Protein AF-A0A932WPU5-F1 (afdb_monomer)

Foldseek 3Di:
DFDDDPNATPGDDDQLDQDCLQPDPPDPRNCRCPPVPSVVVVVVVVCRVVPD

Sequence (52 aa):
EGVSLGGRLGVIYSQDGLNDTQHSQGCCCCGGNEITNSVDINVNILAYALMY

Structure (mmCIF, N/CA/C/O backbone):
data_AF-A0A932WPU5-F1
#
_entry.id   AF-A0A932WPU5-F1
#
loop_
_atom_site.group_PDB
_atom_site.id
_atom_site.type_symbol
_atom_site.label_atom_id
_atom_site.label_alt_id
_atom_site.label_comp_id
_atom_site.label_asym_id
_atom_site.label_entity_id
_atom_site.label_seq_id
_atom_site.pdbx_PDB_ins_code
_atom_site.Cartn_x
_atom_site.Cartn_y
_atom_site.Cartn_z
_atom_site.occupancy
_atom_site.B_iso_or_equiv
_atom_site.auth_seq_id
_atom_site.auth_comp_id
_atom_site.auth_asym_id
_atom_site.auth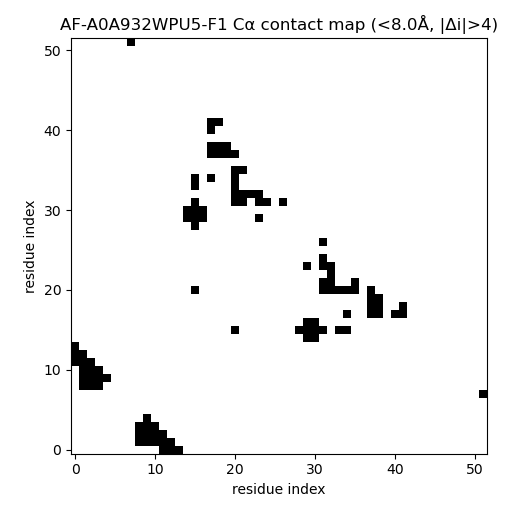_atom_id
_atom_site.pdbx_PDB_model_num
ATOM 1 N N . GLU A 1 1 ? 5.114 -0.559 10.119 1.00 90.19 1 GLU A N 1
ATOM 2 C CA . GLU A 1 1 ? 4.417 -0.308 11.405 1.00 90.19 1 GLU A CA 1
ATOM 3 C C . GLU A 1 1 ? 3.017 0.261 11.157 1.00 90.19 1 GLU A C 1
ATOM 5 O O . GLU A 1 1 ? 2.693 0.577 10.015 1.00 90.19 1 GLU A O 1
ATOM 10 N N . GLY A 1 2 ? 2.169 0.383 12.184 1.00 93.25 2 GLY A N 1
ATOM 11 C CA . GLY A 1 2 ? 0.828 0.953 12.018 1.00 93.25 2 GLY A CA 1
ATOM 12 C C . GLY A 1 2 ? 0.098 1.248 13.328 1.00 93.25 2 GLY A C 1
ATOM 13 O O . GLY A 1 2 ? 0.453 0.724 14.383 1.00 93.25 2 GLY A O 1
ATOM 14 N N . VAL A 1 3 ? -0.935 2.087 13.245 1.00 97.31 3 VAL A N 1
ATOM 15 C CA . VAL A 1 3 ? -1.822 2.445 14.363 1.00 97.31 3 VAL A CA 1
ATOM 16 C C . VAL A 1 3 ? -3.195 1.836 14.122 1.00 97.31 3 VAL A C 1
ATOM 18 O O . VAL A 1 3 ? -3.767 1.979 13.038 1.00 97.31 3 VAL A O 1
ATOM 21 N N . SER A 1 4 ? -3.737 1.183 15.150 1.00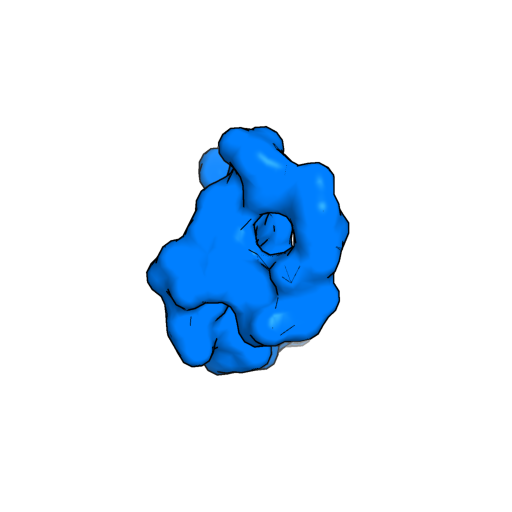 96.44 4 SER A N 1
ATOM 22 C CA . SER A 1 4 ? -5.102 0.658 15.136 1.00 96.44 4 SER A CA 1
ATOM 23 C C . SER A 1 4 ? -6.037 1.533 15.968 1.00 96.44 4 SER A C 1
ATOM 25 O O . SER A 1 4 ? -5.695 1.919 17.085 1.00 96.44 4 SER A O 1
ATOM 27 N N . LEU A 1 5 ? -7.232 1.805 15.448 1.00 95.38 5 LEU A N 1
ATOM 28 C CA . LEU A 1 5 ? -8.298 2.532 16.135 1.00 95.38 5 LEU A CA 1
ATOM 29 C C . LEU A 1 5 ? -9.586 1.712 16.046 1.00 95.38 5 LEU A C 1
ATOM 31 O O . LEU A 1 5 ? -10.011 1.333 14.959 1.00 95.38 5 LEU A O 1
ATOM 35 N N . GLY A 1 6 ? -10.195 1.395 17.191 1.00 94.38 6 GLY A N 1
ATOM 36 C CA . GLY A 1 6 ? -11.431 0.602 17.222 1.00 94.38 6 GLY A CA 1
ATOM 37 C C . GLY A 1 6 ? -11.297 -0.789 16.585 1.00 94.38 6 GLY A C 1
ATOM 38 O O . GLY A 1 6 ? -12.244 -1.277 15.980 1.00 94.38 6 GLY A O 1
ATOM 39 N N . GLY A 1 7 ? -10.113 -1.407 16.671 1.00 94.00 7 GLY A N 1
ATOM 40 C CA . GLY A 1 7 ? -9.836 -2.718 16.070 1.00 94.00 7 GLY A CA 1
ATOM 41 C C . GLY A 1 7 ? -9.591 -2.699 14.556 1.00 94.00 7 GLY A C 1
ATOM 42 O O . GLY A 1 7 ? -9.457 -3.764 13.961 1.00 94.00 7 GLY A O 1
ATOM 43 N N . ARG A 1 8 ? -9.513 -1.515 13.934 1.00 94.25 8 ARG A N 1
ATOM 44 C CA . ARG A 1 8 ? -9.210 -1.345 12.506 1.00 94.25 8 ARG A CA 1
ATOM 45 C C 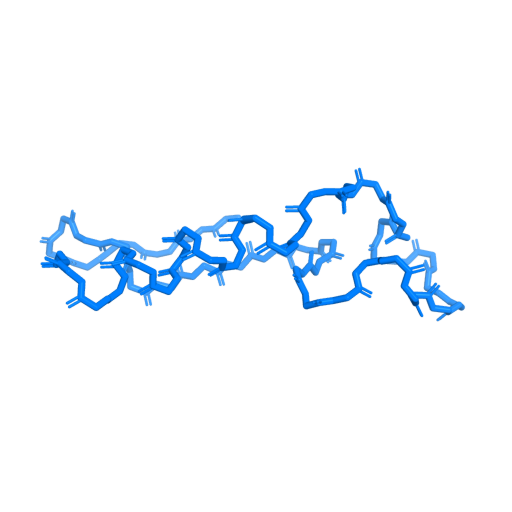. ARG A 1 8 ? -7.864 -0.668 12.310 1.00 94.25 8 ARG A C 1
ATOM 47 O O . ARG A 1 8 ? -7.494 0.197 13.104 1.00 94.25 8 ARG A O 1
ATOM 54 N N . LEU A 1 9 ? -7.156 -1.025 11.243 1.00 95.31 9 LEU A N 1
ATOM 55 C CA . LEU A 1 9 ? -5.948 -0.315 10.822 1.00 95.31 9 LEU A CA 1
ATOM 56 C C . LEU A 1 9 ? -6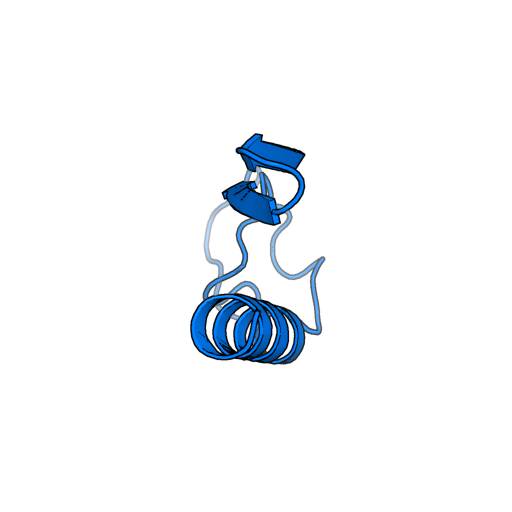.331 1.089 10.343 1.00 95.31 9 LEU A C 1
ATOM 58 O O . LEU A 1 9 ? -7.005 1.238 9.329 1.00 95.31 9 LEU A O 1
ATOM 62 N N . GLY A 1 10 ? -5.917 2.108 11.098 1.00 94.81 10 GLY A N 1
ATOM 63 C CA . GLY A 1 10 ? -6.183 3.513 10.781 1.00 94.81 10 GLY A CA 1
ATOM 64 C C . GLY A 1 10 ? -5.003 4.212 10.109 1.00 94.81 10 GLY A C 1
ATOM 65 O O . GLY A 1 10 ? -5.202 5.117 9.305 1.00 94.81 10 GLY A O 1
ATOM 66 N N . VAL A 1 11 ? -3.773 3.793 10.422 1.00 95.25 11 VAL A N 1
ATOM 67 C CA . VAL A 1 11 ? -2.548 4.346 9.828 1.00 95.25 11 VAL A CA 1
ATOM 68 C C . VAL A 1 11 ? -1.561 3.220 9.565 1.00 95.25 11 VAL A C 1
ATOM 70 O O . VAL A 1 11 ? -1.371 2.349 10.415 1.00 95.25 11 VAL A O 1
ATOM 73 N N . ILE A 1 12 ? -0.901 3.272 8.411 1.00 94.12 12 ILE A N 1
ATOM 74 C CA . ILE A 1 12 ? 0.197 2.381 8.038 1.00 94.12 12 ILE A CA 1
ATOM 75 C C . ILE A 1 12 ? 1.413 3.247 7.722 1.00 94.12 12 ILE A C 1
ATOM 77 O O . ILE A 1 12 ? 1.310 4.235 6.998 1.00 94.12 12 ILE A O 1
ATOM 81 N N . TYR A 1 13 ? 2.559 2.867 8.278 1.00 92.06 13 TYR A N 1
ATOM 82 C CA . TYR A 1 13 ? 3.847 3.499 8.032 1.00 92.06 13 TYR A CA 1
ATOM 83 C C . TYR A 1 13 ? 4.856 2.445 7.579 1.00 92.06 13 TYR A C 1
ATOM 85 O O . TYR A 1 13 ? 4.996 1.396 8.211 1.00 92.06 13 TYR A O 1
ATOM 93 N N . SER A 1 14 ? 5.573 2.735 6.498 1.00 88.44 14 SER A N 1
ATOM 94 C CA . SER A 1 14 ? 6.711 1.942 6.037 1.00 88.44 14 SER A CA 1
ATOM 95 C C . SER A 1 14 ? 7.943 2.828 6.021 1.00 88.44 14 SER A C 1
ATOM 97 O O . SER A 1 14 ? 7.930 3.870 5.364 1.00 88.44 14 SER A O 1
ATOM 99 N N . GLN A 1 15 ? 8.989 2.408 6.732 1.00 84.06 15 GLN A N 1
ATOM 100 C CA . GLN A 1 15 ? 10.272 3.104 6.729 1.00 84.06 15 GLN A CA 1
ATOM 101 C C . GLN A 1 15 ? 10.928 3.045 5.342 1.00 84.06 15 GLN A C 1
ATOM 103 O O . GLN A 1 15 ? 11.471 4.046 4.883 1.00 84.06 15 GLN A O 1
ATOM 108 N N . ASP A 1 16 ? 10.783 1.916 4.648 1.00 81.19 16 ASP A N 1
ATOM 109 C CA . ASP A 1 16 ? 11.322 1.695 3.300 1.00 81.19 16 ASP A CA 1
ATOM 110 C C . ASP A 1 16 ? 10.450 2.339 2.203 1.00 81.19 16 ASP A C 1
ATOM 112 O O . ASP A 1 16 ? 10.805 2.396 1.030 1.00 81.19 16 ASP A O 1
ATOM 116 N N . GLY A 1 17 ? 9.283 2.872 2.577 1.00 83.50 17 GLY A N 1
ATOM 117 C CA . GLY A 1 17 ? 8.299 3.402 1.639 1.00 83.50 17 GLY A CA 1
ATOM 118 C C . GLY A 1 17 ? 7.478 2.307 0.952 1.00 83.50 17 GLY A C 1
ATOM 119 O O . GLY A 1 17 ? 7.801 1.125 0.989 1.00 83.50 17 GLY A O 1
ATOM 120 N N . LEU A 1 18 ? 6.339 2.701 0.376 1.00 87.81 18 LEU A N 1
ATOM 121 C CA . LEU A 1 18 ? 5.423 1.784 -0.321 1.00 87.81 18 LEU A CA 1
ATOM 122 C C . LEU A 1 18 ? 4.917 2.326 -1.658 1.00 87.81 18 LEU A C 1
ATOM 124 O O . LEU A 1 18 ? 4.219 1.612 -2.358 1.00 87.81 18 LEU A O 1
A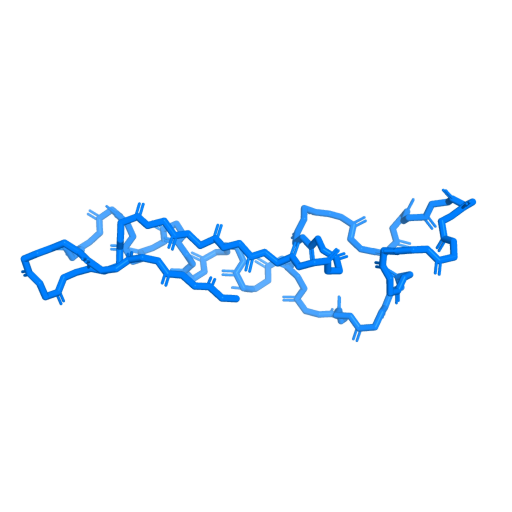TOM 128 N N . ASN A 1 19 ? 5.234 3.563 -2.041 1.00 80.75 19 ASN A N 1
ATOM 129 C CA . ASN A 1 19 ? 4.625 4.175 -3.227 1.00 80.75 19 ASN A CA 1
ATOM 130 C C . ASN A 1 19 ? 5.211 3.635 -4.537 1.00 80.75 19 ASN A C 1
ATOM 132 O O . ASN A 1 19 ? 4.474 3.139 -5.381 1.00 80.75 19 ASN A O 1
ATOM 136 N N . ASP A 1 20 ? 6.528 3.759 -4.698 1.00 77.31 20 ASP A N 1
ATOM 137 C CA . ASP A 1 20 ? 7.257 3.335 -5.894 1.00 77.31 20 ASP A CA 1
ATOM 138 C C . ASP A 1 20 ? 8.705 3.006 -5.517 1.00 77.31 20 ASP A C 1
A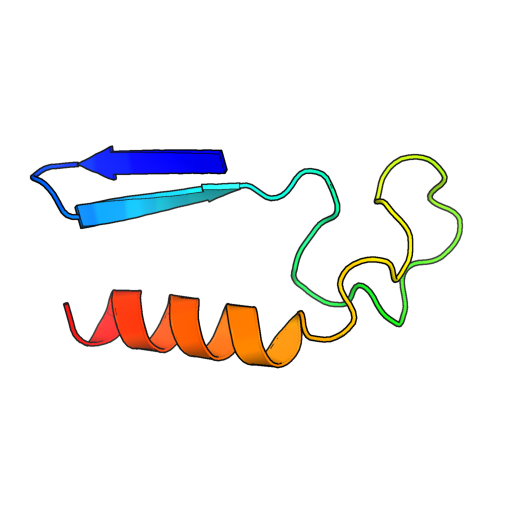TOM 140 O O . ASP A 1 20 ? 9.646 3.771 -5.732 1.00 77.31 20 ASP A O 1
ATOM 144 N N . THR A 1 21 ? 8.859 1.868 -4.849 1.00 76.94 21 THR A N 1
ATOM 145 C CA . THR A 1 21 ? 10.158 1.361 -4.387 1.00 76.94 21 THR A CA 1
ATOM 146 C C . THR A 1 21 ? 11.078 1.016 -5.563 1.00 76.94 21 THR A C 1
ATOM 148 O O . THR A 1 21 ? 12.292 1.207 -5.469 1.00 76.94 21 THR A O 1
ATOM 151 N N . GLN A 1 22 ? 10.513 0.622 -6.711 1.00 77.62 22 GLN A N 1
ATOM 152 C CA . GLN A 1 22 ? 11.255 0.259 -7.922 1.00 77.62 22 GLN A CA 1
ATOM 153 C C . GLN A 1 22 ? 12.011 1.440 -8.544 1.00 77.62 22 GLN A C 1
ATOM 155 O O . GLN A 1 22 ? 13.107 1.244 -9.074 1.00 77.62 22 GLN A O 1
ATOM 160 N N . HIS A 1 23 ? 11.462 2.653 -8.471 1.00 78.00 23 HIS A N 1
ATOM 161 C CA . HIS A 1 23 ? 12.104 3.859 -9.006 1.00 78.00 23 HIS A CA 1
ATOM 162 C C . HIS A 1 23 ? 12.763 4.732 -7.933 1.00 78.00 23 HIS A C 1
ATOM 164 O O . HIS A 1 23 ? 13.094 5.891 -8.195 1.00 78.00 23 HIS A O 1
ATOM 170 N N . SER A 1 24 ? 12.990 4.197 -6.732 1.00 74.12 24 SER A N 1
ATOM 171 C CA . SER A 1 24 ? 13.727 4.914 -5.695 1.00 74.12 24 SER A CA 1
ATOM 172 C C . SER A 1 24 ? 15.159 5.226 -6.168 1.00 74.12 24 SER A C 1
ATOM 174 O O . SER A 1 24 ? 15.933 4.344 -6.540 1.00 74.12 24 SER A O 1
ATOM 176 N N . GLN A 1 25 ? 15.527 6.512 -6.193 1.00 69.31 25 GLN A N 1
ATOM 177 C CA . GLN A 1 25 ? 16.870 6.962 -6.573 1.00 69.31 25 GLN A CA 1
ATOM 178 C C . GLN A 1 25 ? 17.557 7.682 -5.416 1.00 69.31 25 GLN A C 1
ATOM 180 O O . GLN A 1 25 ? 16.943 8.476 -4.707 1.00 69.31 25 GLN A O 1
ATOM 185 N N . GLY A 1 26 ? 18.855 7.422 -5.237 1.00 64.25 26 GLY A N 1
ATOM 186 C CA . GLY A 1 26 ? 19.709 8.174 -4.313 1.00 64.25 26 GLY A CA 1
ATOM 187 C C . GLY A 1 26 ? 19.425 7.976 -2.822 1.00 64.25 26 GLY A C 1
ATOM 188 O O . GLY A 1 26 ? 20.005 8.691 -2.009 1.00 64.25 26 GLY A O 1
ATOM 189 N N . CYS A 1 27 ? 18.575 7.025 -2.435 1.00 61.38 27 CYS A N 1
ATOM 190 C CA . CYS A 1 27 ? 18.234 6.829 -1.035 1.00 61.38 27 CYS A CA 1
ATOM 191 C C . CYS A 1 27 ? 18.912 5.588 -0.450 1.00 61.38 27 CYS A C 1
ATOM 193 O O . CYS A 1 27 ? 18.459 4.465 -0.642 1.00 61.38 27 CYS A O 1
ATOM 195 N N . CYS A 1 28 ? 19.963 5.804 0.338 1.00 54.75 28 CYS A N 1
ATOM 196 C CA . CYS A 1 28 ? 20.505 4.799 1.255 1.00 54.75 28 CYS A CA 1
ATOM 197 C C . CYS A 1 28 ? 19.620 4.583 2.503 1.00 54.75 28 CYS A C 1
ATOM 199 O O . CYS A 1 28 ? 19.938 3.738 3.333 1.00 54.75 28 CYS A O 1
ATOM 201 N N . CYS A 1 29 ? 18.527 5.345 2.646 1.00 52.50 29 CYS A N 1
ATOM 202 C CA . CYS A 1 29 ? 17.657 5.380 3.828 1.00 52.50 29 CYS A CA 1
ATOM 203 C C . CYS A 1 29 ? 16.230 4.844 3.590 1.00 52.50 29 CYS A C 1
ATOM 205 O O . CYS A 1 29 ? 15.430 4.877 4.517 1.00 52.50 29 CYS A O 1
ATOM 207 N N . CYS A 1 30 ? 15.906 4.396 2.372 1.00 54.59 30 CYS A N 1
ATOM 208 C CA . CYS A 1 30 ? 14.554 4.012 1.942 1.00 54.59 30 CYS A CA 1
ATOM 209 C C . CYS A 1 30 ? 14.480 2.528 1.537 1.00 54.59 30 CYS A C 1
ATOM 211 O O . CYS A 1 30 ? 13.624 2.168 0.744 1.00 54.59 30 CYS A O 1
ATOM 213 N N . GLY A 1 31 ? 15.453 1.696 1.926 1.00 59.72 31 GLY A N 1
ATOM 214 C CA . GLY A 1 31 ? 15.516 0.282 1.513 1.00 59.72 31 GLY A CA 1
ATOM 215 C C . GLY A 1 31 ? 15.656 0.041 -0.003 1.00 59.72 31 GLY A C 1
ATOM 216 O O . GLY A 1 31 ? 15.652 -1.097 -0.459 1.00 59.72 31 GLY A O 1
ATOM 217 N N . GLY A 1 32 ? 15.770 1.088 -0.830 1.00 72.12 32 GLY A N 1
ATOM 218 C CA . GLY A 1 32 ? 15.798 0.964 -2.287 1.00 72.12 32 GLY A CA 1
ATOM 219 C C . GLY A 1 32 ? 14.553 0.252 -2.834 1.00 72.12 32 GLY A C 1
ATOM 220 O O . GLY A 1 32 ? 13.424 0.694 -2.633 1.00 72.12 32 GLY A O 1
ATOM 221 N N . ASN A 1 33 ? 14.774 -0.868 -3.528 1.00 77.00 33 ASN A N 1
ATOM 222 C CA . ASN A 1 33 ? 13.724 -1.741 -4.064 1.00 77.00 33 ASN A CA 1
ATOM 223 C C . ASN A 1 33 ? 13.620 -3.077 -3.297 1.00 77.00 33 ASN A C 1
ATOM 225 O O . ASN A 1 33 ? 13.391 -4.127 -3.896 1.00 77.00 33 ASN A O 1
ATOM 229 N N . GLU A 1 34 ? 13.844 -3.070 -1.980 1.00 79.94 34 GLU A N 1
ATOM 230 C CA . GLU A 1 34 ? 13.703 -4.274 -1.145 1.00 79.94 34 GLU A CA 1
ATOM 231 C C . GLU A 1 34 ? 12.258 -4.801 -1.128 1.00 79.94 34 GLU A C 1
ATOM 233 O O . GLU A 1 34 ? 12.030 -6.012 -1.191 1.00 79.94 34 GLU A O 1
ATOM 238 N N . ILE A 1 35 ? 11.268 -3.902 -1.132 1.00 85.19 35 ILE A N 1
ATOM 239 C CA . ILE A 1 35 ? 9.854 -4.264 -1.280 1.00 85.19 35 ILE A CA 1
ATOM 240 C C . ILE A 1 35 ? 9.512 -4.331 -2.770 1.00 85.19 35 ILE A C 1
ATOM 242 O O . ILE A 1 35 ? 9.131 -3.338 -3.391 1.00 85.19 35 ILE A O 1
ATOM 246 N N . THR A 1 36 ? 9.634 -5.527 -3.339 1.00 89.31 36 THR A N 1
ATOM 247 C CA . THR A 1 36 ? 9.429 -5.788 -4.777 1.00 89.31 36 THR A CA 1
ATOM 248 C C . THR A 1 36 ? 7.959 -5.863 -5.204 1.00 89.31 36 THR A C 1
ATOM 250 O O . THR A 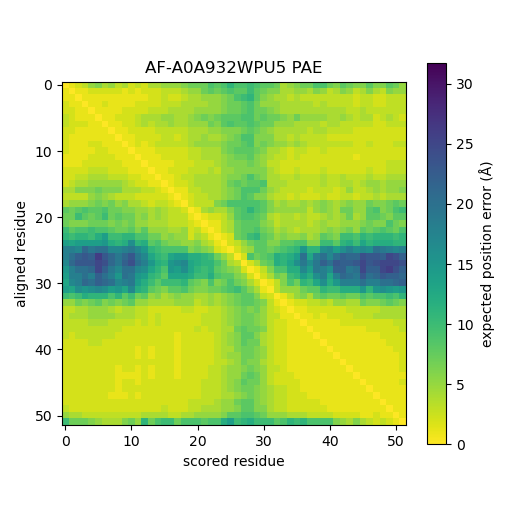1 36 ? 7.665 -5.871 -6.396 1.00 89.31 36 THR A O 1
ATOM 253 N N . ASN A 1 37 ? 7.028 -5.890 -4.247 1.00 91.12 37 ASN A N 1
ATOM 254 C CA . ASN A 1 37 ? 5.582 -6.006 -4.460 1.00 91.12 37 ASN A CA 1
ATOM 255 C C . ASN A 1 37 ? 4.797 -4.819 -3.863 1.00 91.12 37 ASN A C 1
ATOM 257 O O . ASN A 1 37 ? 3.664 -4.971 -3.404 1.00 91.12 37 ASN A O 1
ATOM 261 N N . SER A 1 38 ? 5.400 -3.628 -3.844 1.00 91.12 38 SER A N 1
ATOM 262 C CA . SER A 1 38 ? 4.813 -2.415 -3.251 1.00 91.12 38 SER A CA 1
ATOM 263 C C . SER A 1 38 ? 3.450 -2.042 -3.851 1.00 91.12 38 SER A C 1
ATOM 265 O O . SER A 1 38 ? 2.546 -1.623 -3.125 1.00 91.12 38 SER A O 1
ATOM 267 N N . VAL A 1 39 ? 3.250 -2.298 -5.148 1.00 92.56 39 VAL A N 1
ATOM 268 C CA . VAL A 1 39 ? 1.958 -2.120 -5.830 1.00 92.56 39 VAL A CA 1
ATOM 269 C C . VAL A 1 39 ? 0.875 -3.023 -5.234 1.00 92.56 39 VAL A C 1
ATOM 271 O O . VAL A 1 39 ? -0.190 -2.528 -4.866 1.00 92.56 39 VAL A O 1
ATOM 274 N N . ASP A 1 40 ? 1.144 -4.322 -5.079 1.00 95.56 40 ASP A N 1
ATOM 275 C CA . ASP A 1 40 ? 0.171 -5.278 -4.532 1.00 95.56 40 ASP A CA 1
ATOM 276 C C . ASP A 1 40 ? -0.193 -4.938 -3.082 1.00 95.56 40 ASP A C 1
ATOM 278 O O . ASP A 1 40 ? -1.356 -5.015 -2.676 1.00 95.56 40 ASP A O 1
ATOM 282 N N . ILE A 1 41 ? 0.798 -4.501 -2.298 1.00 94.56 41 ILE A N 1
ATOM 283 C CA . ILE A 1 41 ? 0.585 -4.037 -0.925 1.00 94.56 41 ILE A CA 1
ATOM 284 C C . ILE A 1 41 ? -0.343 -2.817 -0.914 1.00 94.56 41 ILE A C 1
ATOM 286 O O . ILE A 1 41 ? -1.314 -2.810 -0.158 1.00 94.56 41 ILE A O 1
ATOM 290 N N . ASN A 1 42 ? -0.112 -1.820 -1.772 1.00 94.62 42 ASN A N 1
ATOM 291 C CA . ASN A 1 42 ? -0.973 -0.638 -1.852 1.00 94.62 42 ASN A CA 1
ATOM 292 C C . ASN A 1 42 ? -2.403 -0.974 -2.278 1.00 94.62 42 ASN A C 1
ATOM 294 O O . ASN A 1 42 ? -3.349 -0.416 -1.720 1.00 94.62 42 ASN A O 1
ATOM 298 N N . VAL A 1 43 ? -2.578 -1.904 -3.222 1.00 96.69 43 VAL A N 1
ATOM 299 C CA . VAL A 1 43 ? -3.909 -2.381 -3.627 1.00 96.69 43 VAL A CA 1
ATOM 300 C C . VAL A 1 43 ? -4.634 -3.010 -2.437 1.00 96.69 43 VAL A C 1
ATOM 302 O O . VAL A 1 43 ? -5.803 -2.702 -2.207 1.00 96.69 43 VAL A O 1
ATOM 305 N N . ASN A 1 44 ? -3.941 -3.816 -1.631 1.00 96.81 44 ASN A N 1
ATOM 306 C CA . ASN A 1 44 ? -4.522 -4.410 -0.427 1.00 96.81 44 ASN A CA 1
ATOM 307 C C . ASN A 1 44 ? -4.858 -3.365 0.644 1.00 96.81 44 ASN A C 1
ATOM 309 O O . ASN A 1 44 ? -5.923 -3.450 1.253 1.00 96.81 44 ASN A O 1
ATOM 313 N N . ILE A 1 45 ? -3.991 -2.368 0.860 1.00 96.06 45 ILE A N 1
ATOM 314 C CA . ILE A 1 45 ? -4.249 -1.263 1.798 1.00 96.06 45 ILE A CA 1
ATOM 315 C C . ILE A 1 45 ? -5.501 -0.493 1.372 1.00 96.06 45 ILE A C 1
ATOM 317 O O . ILE A 1 45 ? -6.377 -0.235 2.199 1.00 96.06 45 ILE A O 1
ATOM 321 N N . LEU A 1 46 ? -5.613 -0.170 0.082 1.00 97.00 46 LEU A N 1
ATOM 322 C CA . LEU A 1 46 ? -6.771 0.527 -0.465 1.00 97.00 46 LEU A CA 1
ATOM 323 C C . LEU A 1 46 ? -8.044 -0.318 -0.341 1.00 97.00 46 LEU A C 1
ATOM 325 O O . LEU A 1 46 ? -9.067 0.182 0.123 1.00 97.00 46 LEU A O 1
ATOM 329 N N . ALA A 1 47 ? -7.984 -1.597 -0.717 1.00 97.94 47 ALA A N 1
ATOM 330 C CA . ALA A 1 47 ? -9.115 -2.511 -0.598 1.00 97.94 47 ALA A CA 1
ATOM 331 C C . ALA A 1 47 ? -9.570 -2.650 0.861 1.00 97.94 47 ALA A C 1
ATOM 333 O O . ALA A 1 47 ? -10.767 -2.600 1.132 1.00 97.94 47 ALA A O 1
ATOM 334 N N . TYR A 1 48 ? -8.631 -2.760 1.804 1.00 96.88 48 TYR A N 1
ATOM 335 C CA . TYR A 1 48 ? -8.944 -2.795 3.228 1.00 96.88 48 TYR A CA 1
ATOM 336 C C . TYR A 1 48 ? -9.660 -1.516 3.676 1.00 96.88 48 TYR A C 1
ATOM 338 O O . TYR A 1 48 ? -10.742 -1.597 4.249 1.00 96.88 48 TYR A O 1
ATOM 346 N N . ALA A 1 49 ? -9.097 -0.346 3.353 1.00 96.19 49 ALA A N 1
ATOM 347 C CA . ALA A 1 49 ? -9.628 0.952 3.767 1.00 96.19 49 ALA A CA 1
ATOM 348 C C . ALA A 1 49 ? -11.034 1.250 3.217 1.00 96.19 49 ALA A C 1
ATOM 350 O O . ALA A 1 49 ? -11.793 1.986 3.845 1.00 96.19 49 ALA A O 1
ATOM 351 N N . LEU A 1 50 ? -11.378 0.705 2.046 1.00 97.31 50 LEU A N 1
ATOM 352 C CA . LEU A 1 50 ? -12.685 0.911 1.417 1.00 97.31 50 LEU A CA 1
ATOM 353 C C . LEU A 1 50 ? -13.737 -0.123 1.834 1.00 97.31 50 LEU A C 1
ATOM 355 O O . LEU A 1 50 ? -14.927 0.186 1.792 1.00 97.31 50 LEU A O 1
ATOM 359 N N . MET A 1 51 ? -13.323 -1.340 2.193 1.00 96.38 51 MET A N 1
ATOM 360 C CA . MET A 1 51 ? -14.244 -2.465 2.396 1.00 96.38 51 MET A CA 1
ATOM 361 C C . MET A 1 51 ? -14.482 -2.826 3.864 1.00 96.38 51 MET A C 1
ATOM 363 O O . MET A 1 51 ? -15.486 -3.482 4.147 1.00 96.38 51 MET 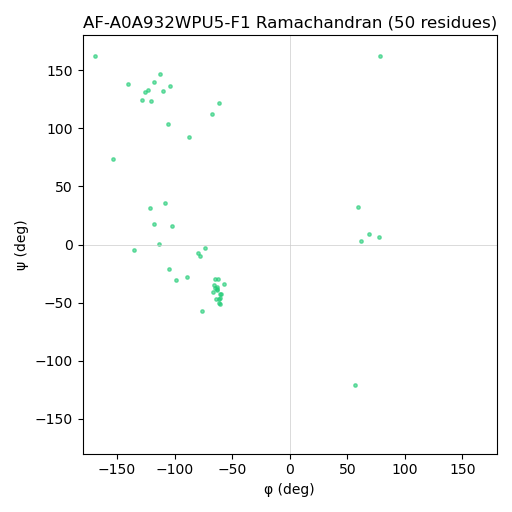A O 1
ATOM 367 N N . TYR A 1 52 ? -13.585 -2.441 4.781 1.00 83.44 52 TYR A N 1
ATOM 368 C CA . TYR A 1 52 ? -13.644 -2.847 6.190 1.00 83.44 52 TYR A CA 1
ATOM 369 C C . TYR A 1 52 ? -13.819 -1.670 7.136 1.00 83.44 52 TYR A C 1
ATOM 371 O O . TYR A 1 52 ? -14.844 -1.696 7.854 1.00 83.44 52 TYR A O 1
#

Secondary structure (DSSP, 8-state):
-EEEETTEEEEE--SS-SS-STT--S-TTS-TT--TTHHHHHHHHHHHHHH-

pLDDT: mean 85.59, std 12.63, range [52.5, 97.94]

Radius of gyration: 12.51 Å; Cα contacts (8 Å, |Δi|>4): 53; chains: 1; bounding box: 35×14×26 Å

Solvent-accessible surface area (backbone atoms only — not comparable to full-atom values): 3258 Å² total; per-residue (Å²): 94,69,45,71,54,96,91,36,86,74,43,78,48,58,80,43,55,49,83,59,23,82,75,55,70,9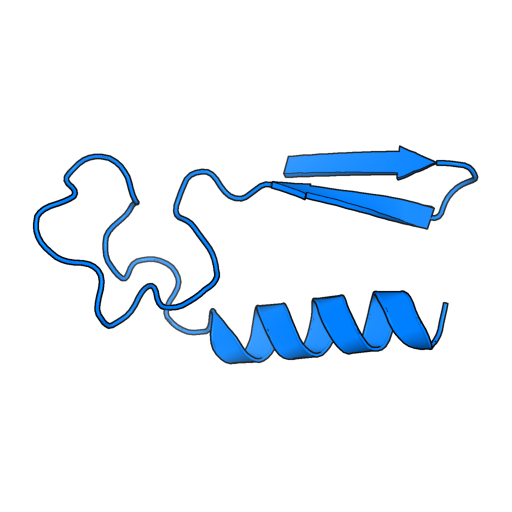4,48,93,75,28,62,34,52,73,57,83,54,27,63,63,50,49,52,50,52,50,51,46,75,75,74,112

Mean predicted aligned error: 5.15 Å